Protein AF-A0A4Q2YVN3-F1 (afdb_monomer_lite)

Sequence (136 aa):
MMAMGLLISGLLVTTLVQEPRGLAQAMGFSMILGTGFVGLLFTYSMLADLIPQDAARCGRGRSAFLFALLNLMQKFGVAAAIAVSYLALDLVGFDPKNGTAAAREVHLIFALQPTVSWIVMVGLLLWMHRELARAS

Secondary structure (DSSP, 8-state):
-HHHHHHHHHHHHHHHHS---SHHHHHHHHHHHHHHGGGHHHHHHHHHHHHHHHHHHHTS--HHHHHHHHHHHHHHHHHHHHHHHHHHHHHTT--TTSTTTTHHHHHHHHHHHHHHHHHHHHHHHHHHHHHHHHH-

Radius of gyration: 19.08 Å; chains: 1; bounding box: 52×28×48 Å

pLDDT: mean 80.98, std 9.18, range [55.78, 94.75]

Foldseek 3Di:
DLVLLVVLLVLLVVCLVPPPPDDVSVVVSVVSNVVSCVCVVVVVVVLVVVQVVVCVVVVDRDSVVSVVVSVVVVVVVVVVLVVVLVVQCVVQVDDPVCCVPCVSVNSVCSNVSSSVVSVVVVVVVVVVVVVVVVVD

Structure (mmCIF, N/CA/C/O backbone):
data_AF-A0A4Q2YVN3-F1
#
_entry.id   AF-A0A4Q2YVN3-F1
#
loop_
_atom_site.group_PDB
_atom_site.id
_atom_site.type_symbol
_atom_site.label_atom_id
_atom_site.label_alt_id
_atom_site.label_comp_id
_atom_site.label_asym_id
_atom_site.label_entity_id
_atom_site.label_seq_id
_atom_site.pdbx_PDB_ins_code
_atom_site.Cartn_x
_atom_site.Cartn_y
_atom_site.Cartn_z
_atom_site.occupancy
_atom_site.B_iso_or_equiv
_atom_site.auth_seq_id
_atom_site.auth_comp_id
_atom_site.auth_asym_id
_atom_site.auth_atom_id
_atom_site.pdbx_PDB_model_num
ATOM 1 N N . MET A 1 1 ? -6.406 9.468 1.318 1.00 67.06 1 MET A N 1
ATOM 2 C CA . MET A 1 1 ? -5.998 8.178 0.707 1.00 67.06 1 MET A CA 1
ATOM 3 C C . MET A 1 1 ? -5.997 8.211 -0.822 1.00 67.06 1 MET A C 1
ATOM 5 O O . MET A 1 1 ? -4.967 7.892 -1.395 1.00 67.06 1 MET A O 1
ATOM 9 N N . MET A 1 2 ? -7.071 8.648 -1.496 1.00 68.81 2 MET A N 1
ATOM 10 C CA . MET A 1 2 ? -7.131 8.661 -2.975 1.00 68.81 2 MET A CA 1
ATOM 11 C C . MET A 1 2 ? -6.045 9.531 -3.643 1.00 68.81 2 MET A C 1
ATOM 13 O O . MET A 1 2 ? -5.352 9.057 -4.536 1.00 68.81 2 MET A O 1
ATOM 17 N N . ALA A 1 3 ? -5.819 10.759 -3.155 1.00 71.12 3 ALA A N 1
ATOM 18 C CA . ALA A 1 3 ? -4.775 11.654 -3.680 1.00 71.12 3 ALA A CA 1
ATOM 19 C C . ALA A 1 3 ? -3.354 11.064 -3.582 1.00 71.12 3 ALA A C 1
ATOM 21 O O . ALA A 1 3 ? -2.515 11.287 -4.447 1.00 71.12 3 ALA A O 1
ATOM 22 N N . MET A 1 4 ? -3.097 10.262 -2.550 1.00 73.38 4 MET A N 1
ATOM 23 C CA . MET A 1 4 ? -1.811 9.599 -2.352 1.00 73.38 4 MET A CA 1
ATOM 24 C C . MET A 1 4 ? -1.622 8.419 -3.307 1.00 73.38 4 MET A C 1
ATOM 26 O O . MET A 1 4 ? -0.552 8.280 -3.885 1.00 73.38 4 MET A O 1
ATOM 30 N N . GLY A 1 5 ? -2.658 7.598 -3.514 1.00 70.75 5 GLY A N 1
ATOM 31 C CA . GLY A 1 5 ? -2.611 6.521 -4.506 1.00 70.75 5 GLY A CA 1
ATOM 32 C C . GLY A 1 5 ? -2.350 7.047 -5.919 1.00 70.75 5 GLY A C 1
ATOM 33 O O . GLY A 1 5 ? -1.573 6.454 -6.666 1.00 70.75 5 GLY A O 1
ATOM 34 N N . LEU A 1 6 ? -2.922 8.210 -6.251 1.00 74.31 6 LEU A N 1
ATOM 35 C CA . LEU A 1 6 ? -2.642 8.926 -7.497 1.00 74.31 6 LEU A CA 1
ATOM 36 C C . LEU A 1 6 ? -1.204 9.454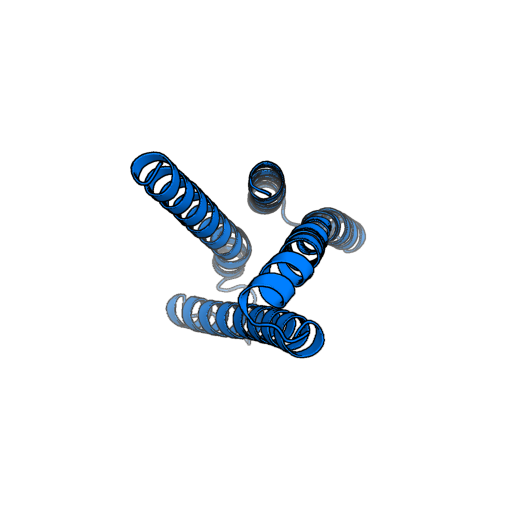 -7.557 1.00 74.31 6 LEU A C 1
ATOM 38 O O . LEU A 1 6 ? -0.566 9.324 -8.595 1.00 74.31 6 LEU A O 1
ATOM 42 N N . LEU A 1 7 ? -0.673 9.993 -6.455 1.00 75.88 7 LEU A N 1
ATOM 43 C CA . LEU A 1 7 ? 0.714 10.458 -6.377 1.00 75.88 7 LEU A CA 1
ATOM 44 C C . LEU A 1 7 ? 1.713 9.305 -6.568 1.00 75.88 7 LEU A C 1
ATOM 46 O O . LEU A 1 7 ? 2.619 9.420 -7.386 1.00 75.88 7 LEU A O 1
ATOM 50 N N . ILE A 1 8 ? 1.518 8.174 -5.881 1.00 75.31 8 ILE A N 1
ATOM 51 C CA . ILE A 1 8 ? 2.365 6.976 -6.028 1.00 75.31 8 ILE A CA 1
ATOM 52 C C . ILE A 1 8 ? 2.279 6.430 -7.452 1.00 75.31 8 ILE A C 1
ATOM 54 O O . ILE A 1 8 ? 3.304 6.134 -8.060 1.00 75.31 8 ILE A O 1
ATOM 58 N N . SER A 1 9 ? 1.066 6.327 -7.999 1.00 72.69 9 SER A N 1
ATOM 59 C CA . SER A 1 9 ? 0.859 5.852 -9.369 1.00 72.69 9 SER A CA 1
ATOM 60 C C . SER A 1 9 ? 1.503 6.789 -10.390 1.00 72.69 9 SER A C 1
ATOM 62 O O . SER A 1 9 ? 2.150 6.321 -11.316 1.00 72.69 9 SER A O 1
ATOM 64 N N . GLY A 1 10 ? 1.391 8.106 -10.197 1.00 75.75 10 GLY A N 1
ATOM 65 C CA . GLY A 1 10 ? 2.053 9.099 -11.039 1.00 75.75 10 GLY A CA 1
ATOM 66 C C . GLY A 1 10 ? 3.572 8.952 -11.007 1.00 75.75 10 GLY A C 1
ATOM 67 O O . GLY A 1 10 ? 4.198 8.890 -12.059 1.00 75.75 10 GLY A O 1
ATOM 68 N N . LEU A 1 11 ? 4.161 8.806 -9.817 1.00 74.06 11 LEU A N 1
ATOM 69 C CA . LEU A 1 11 ? 5.601 8.583 -9.662 1.00 74.06 11 LEU A CA 1
ATOM 70 C C . LEU A 1 11 ? 6.065 7.284 -10.339 1.00 74.06 11 LEU A C 1
ATOM 72 O O . LEU A 1 11 ? 7.059 7.301 -11.059 1.00 74.06 11 LEU A O 1
ATOM 76 N N . LEU A 1 12 ? 5.330 6.181 -10.185 1.00 73.56 12 LEU A N 1
ATOM 77 C CA . LEU A 1 12 ? 5.639 4.914 -10.864 1.00 73.56 12 LEU A CA 1
ATOM 78 C C . LEU A 1 12 ? 5.514 5.016 -12.388 1.00 73.56 12 LEU A C 1
ATOM 80 O O . LEU A 1 12 ? 6.311 4.442 -13.121 1.00 73.56 12 LEU A O 1
ATOM 84 N N . VAL A 1 13 ? 4.550 5.783 -12.895 1.00 73.94 13 VAL A N 1
ATOM 85 C CA . VAL A 1 13 ? 4.444 6.026 -14.339 1.00 73.94 13 VAL A CA 1
ATOM 86 C C . VAL A 1 13 ? 5.612 6.884 -14.834 1.00 73.94 13 VAL A C 1
ATOM 88 O O . VAL A 1 13 ? 6.108 6.654 -15.933 1.00 73.94 13 VAL A O 1
ATOM 91 N N . THR A 1 14 ? 6.126 7.825 -14.033 1.00 70.50 14 THR A N 1
ATOM 92 C CA . THR A 1 14 ? 7.318 8.595 -14.430 1.00 70.50 14 THR A CA 1
ATOM 93 C C . THR A 1 14 ? 8.584 7.742 -14.525 1.00 70.50 14 THR A C 1
ATOM 95 O O . THR A 1 14 ? 9.419 8.019 -15.387 1.00 70.50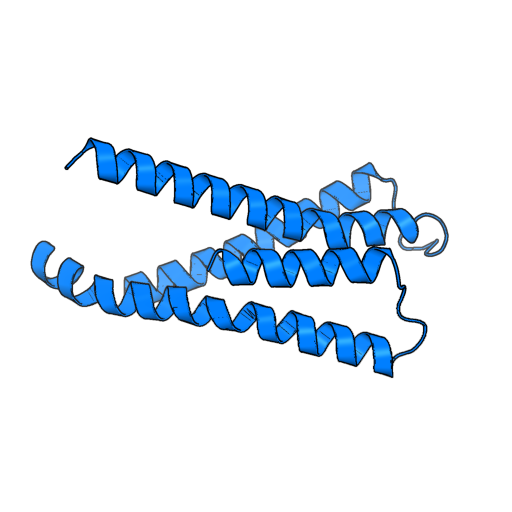 14 THR A O 1
ATOM 98 N N . THR A 1 15 ? 8.721 6.667 -13.734 1.00 69.19 15 THR A N 1
ATOM 99 C CA . THR A 1 15 ? 9.879 5.761 -13.861 1.00 69.19 15 THR A CA 1
ATOM 100 C C . THR A 1 15 ? 9.856 4.963 -15.167 1.00 69.19 15 THR A C 1
ATOM 102 O O . THR A 1 15 ? 10.923 4.631 -15.675 1.00 69.19 15 THR A O 1
ATOM 105 N N . LEU A 1 16 ? 8.680 4.750 -15.779 1.00 67.88 1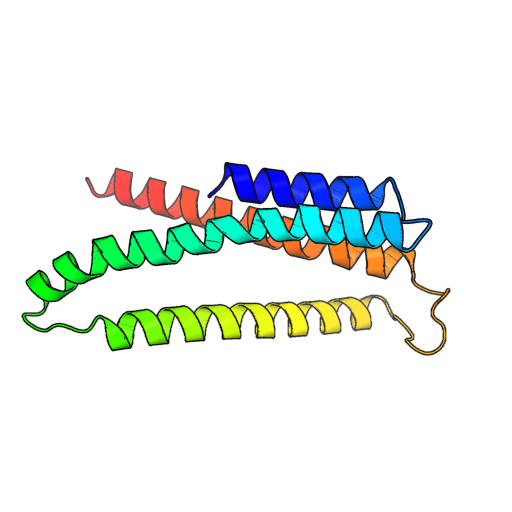6 LEU A N 1
ATOM 106 C CA . LEU A 1 16 ? 8.570 4.134 -17.113 1.00 67.88 16 LEU A CA 1
ATOM 107 C C . LEU A 1 16 ? 9.179 4.996 -18.229 1.00 67.88 16 LEU A C 1
ATOM 109 O O . LEU A 1 16 ? 9.584 4.466 -19.259 1.00 67.88 16 LEU A O 1
ATOM 113 N N . VAL A 1 17 ? 9.220 6.320 -18.048 1.00 68.81 17 VAL A N 1
ATOM 114 C CA . VAL A 1 17 ? 9.789 7.260 -19.029 1.00 68.81 17 VAL A CA 1
ATOM 115 C C . VAL A 1 17 ? 11.285 7.477 -18.784 1.00 68.81 17 VAL A C 1
ATOM 117 O O . VAL A 1 17 ? 12.028 7.792 -19.713 1.00 68.81 17 VAL A O 1
ATOM 120 N N . GLN A 1 18 ? 11.745 7.298 -17.542 1.00 68.31 18 GLN A N 1
ATOM 121 C CA . GLN A 1 18 ? 13.115 7.587 -17.137 1.00 68.31 18 GLN A CA 1
ATOM 122 C C . GLN A 1 18 ? 13.700 6.442 -16.305 1.00 68.31 18 GLN A C 1
ATOM 124 O O . GLN A 1 18 ? 13.581 6.413 -15.080 1.00 68.31 18 GLN A O 1
ATOM 129 N N . GLU A 1 19 ? 14.399 5.525 -16.977 1.00 65.75 19 GLU A N 1
ATOM 130 C CA . GLU A 1 19 ? 15.155 4.474 -16.297 1.00 65.75 19 GLU A CA 1
ATOM 131 C C . GLU A 1 19 ? 16.277 5.087 -15.439 1.00 65.75 19 GLU A C 1
ATOM 133 O O . GLU A 1 19 ? 16.986 5.995 -15.899 1.00 65.75 19 GLU A O 1
ATOM 138 N N . PRO A 1 20 ? 16.466 4.624 -14.190 1.00 65.12 20 PRO A N 1
ATOM 139 C CA . PRO A 1 20 ? 17.533 5.123 -13.340 1.00 65.12 20 PRO A CA 1
ATOM 140 C C . PRO A 1 20 ? 18.891 4.731 -13.930 1.00 65.12 20 PRO A C 1
ATOM 142 O O . PRO A 1 20 ? 19.268 3.563 -13.950 1.00 65.12 20 PRO A O 1
ATOM 145 N N . ARG A 1 21 ? 19.655 5.727 -14.390 1.00 70.19 21 ARG A N 1
ATOM 146 C CA . ARG A 1 21 ? 20.981 5.521 -15.003 1.00 70.19 21 ARG A CA 1
ATOM 147 C C . ARG A 1 21 ? 22.102 5.348 -13.974 1.00 70.19 21 ARG A C 1
ATOM 149 O O . ARG A 1 21 ? 23.223 5.015 -14.345 1.00 70.19 21 ARG A O 1
ATOM 156 N N . GLY A 1 22 ? 21.820 5.575 -12.689 1.00 78.75 22 GLY A N 1
ATOM 157 C CA . GLY A 1 22 ? 22.800 5.464 -11.611 1.00 78.75 22 GLY A CA 1
ATOM 158 C C . GLY A 1 22 ? 22.180 5.239 -10.232 1.00 78.75 22 GLY A C 1
ATOM 159 O O . GLY A 1 22 ? 21.004 5.525 -9.998 1.00 78.75 22 GLY A O 1
ATOM 160 N N . LEU A 1 23 ? 23.007 4.755 -9.300 1.00 77.44 23 LEU A N 1
ATOM 161 C CA . LEU A 1 23 ? 22.602 4.380 -7.938 1.00 77.44 23 LEU A CA 1
ATOM 162 C C . LEU A 1 23 ? 21.950 5.536 -7.168 1.00 77.44 23 LEU A C 1
ATOM 164 O O . LEU A 1 23 ? 20.914 5.346 -6.540 1.00 77.44 23 LEU A O 1
ATOM 168 N N . ALA A 1 24 ? 22.505 6.748 -7.267 1.00 78.50 24 ALA A N 1
ATOM 169 C CA . ALA A 1 24 ? 21.960 7.925 -6.589 1.00 78.50 24 ALA A CA 1
ATOM 170 C C . ALA A 1 24 ? 20.529 8.258 -7.050 1.00 78.50 24 ALA A C 1
ATOM 172 O O . ALA A 1 24 ? 19.675 8.617 -6.241 1.00 78.50 24 ALA A O 1
ATOM 173 N N . GLN A 1 25 ? 20.242 8.078 -8.342 1.00 75.00 25 GLN A N 1
ATOM 174 C CA . GLN A 1 25 ? 18.911 8.302 -8.901 1.00 75.00 25 GLN A CA 1
ATOM 175 C C . GLN A 1 25 ? 17.921 7.223 -8.436 1.00 75.00 25 GLN A C 1
ATOM 177 O O . GLN A 1 25 ? 16.798 7.546 -8.056 1.00 75.00 25 GLN A O 1
ATOM 182 N N . ALA A 1 26 ? 18.351 5.957 -8.394 1.00 76.50 26 ALA A N 1
ATOM 183 C CA . ALA A 1 26 ? 17.541 4.857 -7.868 1.00 76.50 26 ALA A CA 1
ATOM 184 C C . ALA A 1 26 ? 17.206 5.042 -6.375 1.00 76.50 26 ALA A C 1
ATOM 186 O O . ALA A 1 26 ? 16.070 4.801 -5.959 1.00 76.50 26 ALA A O 1
ATOM 187 N N . MET A 1 27 ? 18.164 5.525 -5.577 1.00 79.50 27 MET A N 1
ATOM 188 C CA . MET A 1 27 ? 17.940 5.874 -4.170 1.00 79.50 27 MET A CA 1
ATOM 189 C C . MET A 1 27 ? 16.933 7.018 -4.030 1.00 79.50 27 MET A C 1
ATOM 191 O O . MET A 1 27 ? 16.005 6.911 -3.232 1.00 79.50 27 MET A O 1
ATOM 195 N N . GLY A 1 28 ? 17.068 8.073 -4.840 1.00 79.00 28 GLY A N 1
ATOM 196 C CA . GLY A 1 28 ? 16.125 9.192 -4.862 1.00 79.00 28 GLY A CA 1
ATOM 197 C C . GLY A 1 28 ? 14.696 8.748 -5.179 1.00 79.00 28 GLY A C 1
ATOM 198 O O . GLY A 1 28 ? 13.776 9.054 -4.422 1.00 79.00 28 GLY A O 1
ATOM 199 N N . PHE A 1 29 ? 14.507 7.952 -6.237 1.00 76.75 29 PHE A N 1
ATOM 200 C CA . PHE A 1 29 ? 13.191 7.399 -6.571 1.00 76.75 29 PHE A CA 1
ATOM 201 C C . PHE A 1 29 ? 12.629 6.514 -5.458 1.00 76.75 29 PHE A C 1
ATOM 203 O O . PHE A 1 29 ? 11.465 6.666 -5.094 1.00 76.75 29 PHE A O 1
ATOM 210 N N . SER A 1 30 ? 13.452 5.640 -4.872 1.00 77.75 30 SER A N 1
ATOM 211 C CA . SER A 1 30 ? 13.036 4.762 -3.769 1.00 77.75 30 SER A CA 1
ATOM 212 C C . SER A 1 30 ? 12.606 5.556 -2.534 1.00 77.75 30 SER A C 1
ATOM 214 O O . SER A 1 30 ? 11.623 5.212 -1.881 1.00 77.75 30 SER A O 1
ATOM 216 N N . MET A 1 31 ? 13.306 6.650 -2.231 1.00 80.25 31 MET A N 1
ATOM 217 C CA . MET A 1 31 ? 12.997 7.509 -1.092 1.00 80.25 31 MET A CA 1
ATOM 218 C C . MET A 1 31 ? 11.684 8.269 -1.305 1.00 80.25 31 MET A C 1
ATOM 220 O O . MET A 1 31 ? 10.844 8.302 -0.408 1.00 80.25 31 MET A O 1
ATOM 224 N N . ILE A 1 32 ? 11.459 8.801 -2.511 1.00 77.25 32 ILE A N 1
ATOM 225 C CA . ILE A 1 32 ? 10.208 9.484 -2.869 1.00 77.25 32 ILE A CA 1
ATOM 226 C C . ILE A 1 32 ? 9.036 8.489 -2.875 1.00 77.25 32 ILE A C 1
ATOM 228 O O . ILE A 1 32 ? 8.003 8.769 -2.268 1.00 77.25 32 ILE A O 1
ATOM 232 N N . LEU A 1 33 ? 9.197 7.300 -3.465 1.00 75.19 33 LEU A N 1
ATOM 233 C CA . LEU A 1 33 ? 8.198 6.222 -3.401 1.00 75.19 33 LEU A CA 1
ATOM 234 C 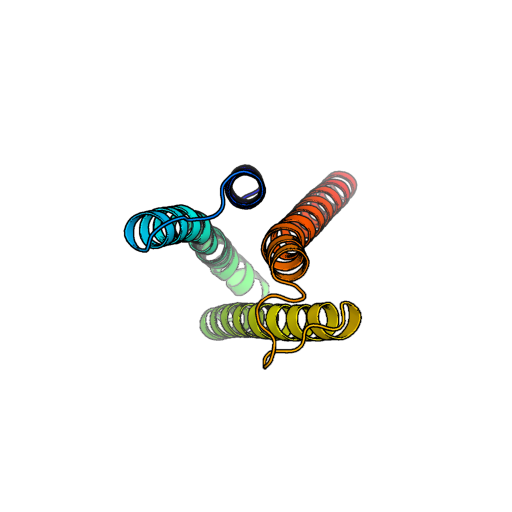C . LEU A 1 33 ? 7.873 5.830 -1.953 1.00 75.19 33 LEU A C 1
ATOM 236 O O . LEU A 1 33 ? 6.703 5.658 -1.609 1.00 75.19 33 LEU A O 1
ATOM 240 N N . GLY A 1 34 ? 8.890 5.765 -1.089 1.00 73.44 34 GLY A N 1
ATOM 241 C CA . GLY A 1 34 ? 8.745 5.496 0.340 1.00 73.44 34 GLY A CA 1
ATOM 242 C C . GLY A 1 34 ? 7.856 6.510 1.065 1.00 73.44 34 GLY A C 1
ATOM 243 O O . GLY A 1 34 ? 7.056 6.120 1.913 1.00 73.44 34 GLY A O 1
ATOM 244 N N . THR A 1 35 ? 7.901 7.795 0.692 1.00 70.56 35 THR A N 1
ATOM 245 C CA . THR A 1 35 ? 6.999 8.808 1.282 1.00 70.56 35 THR A CA 1
ATOM 246 C C . THR A 1 35 ? 5.524 8.539 0.978 1.00 70.56 35 THR A C 1
ATOM 248 O O . THR A 1 35 ? 4.657 8.838 1.798 1.00 70.56 35 THR A O 1
ATOM 251 N N . GLY A 1 36 ? 5.224 7.881 -0.145 1.00 67.00 36 GLY A N 1
ATOM 252 C CA . GLY A 1 36 ? 3.876 7.424 -0.472 1.00 67.00 36 GLY A CA 1
ATOM 253 C C . GLY A 1 36 ? 3.318 6.397 0.518 1.00 67.00 36 GLY A C 1
ATOM 254 O O . GLY A 1 36 ? 2.109 6.317 0.710 1.00 67.00 36 GLY A O 1
ATOM 255 N N . PHE A 1 37 ? 4.168 5.647 1.220 1.00 71.31 37 PHE A N 1
ATOM 256 C CA . PHE A 1 37 ? 3.712 4.680 2.222 1.00 71.31 37 PHE A CA 1
ATOM 257 C C . PHE A 1 37 ? 3.235 5.329 3.529 1.00 71.31 37 PHE A C 1
ATOM 259 O O . PHE A 1 37 ? 2.579 4.660 4.329 1.00 71.31 37 PHE A O 1
ATOM 266 N N . VAL A 1 38 ? 3.479 6.629 3.740 1.00 71.06 38 VAL A N 1
ATOM 267 C CA . VAL A 1 38 ? 3.065 7.354 4.957 1.00 71.06 38 VAL A CA 1
ATOM 268 C C . VAL A 1 38 ? 1.557 7.263 5.195 1.00 71.06 38 VAL A C 1
ATOM 270 O O . VAL A 1 38 ? 1.127 7.152 6.340 1.00 71.06 38 VAL A O 1
ATOM 273 N N . GLY A 1 39 ? 0.723 7.225 4.151 1.00 68.75 39 GLY A N 1
ATOM 274 C CA . GLY A 1 39 ? -0.727 7.128 4.349 1.00 68.75 39 GLY A CA 1
ATOM 275 C C . GLY A 1 39 ? -1.229 5.775 4.841 1.00 68.75 39 GLY A C 1
ATOM 276 O O . GLY A 1 39 ? -2.412 5.683 5.158 1.00 68.75 39 GLY A O 1
ATOM 277 N N . LEU A 1 40 ? -0.374 4.755 4.983 1.00 71.62 40 LEU A N 1
ATOM 278 C CA . LEU A 1 40 ? -0.722 3.574 5.779 1.00 71.62 40 LEU A CA 1
ATOM 279 C C . LEU A 1 40 ? -1.043 3.955 7.232 1.00 71.62 40 LEU A C 1
ATOM 281 O O . LEU A 1 40 ? -1.898 3.320 7.844 1.00 71.62 40 LEU A O 1
ATOM 285 N N . LEU A 1 41 ? -0.437 5.028 7.762 1.00 80.19 41 LEU A N 1
ATOM 286 C CA . LEU A 1 41 ? -0.755 5.560 9.092 1.00 80.19 41 LEU A CA 1
ATOM 287 C C . LEU A 1 41 ? -2.226 5.976 9.216 1.00 80.19 41 LEU A C 1
ATOM 289 O O . LEU A 1 41 ? -2.792 5.860 10.300 1.00 80.19 41 LEU A O 1
ATOM 293 N N . PHE A 1 42 ? -2.877 6.385 8.120 1.00 82.50 42 PHE A N 1
ATOM 294 C CA . PHE A 1 42 ? -4.300 6.728 8.152 1.00 82.50 42 PHE A CA 1
ATOM 295 C C . PHE A 1 42 ? -5.185 5.518 8.445 1.00 82.50 42 PHE A C 1
ATOM 297 O O . PHE A 1 42 ? -6.213 5.654 9.095 1.00 82.50 42 PHE A O 1
ATOM 304 N N . THR A 1 43 ? -4.792 4.316 8.022 1.00 84.88 43 THR A N 1
ATOM 305 C CA . THR A 1 43 ? -5.551 3.104 8.355 1.00 84.88 43 THR A CA 1
ATOM 306 C C . THR A 1 43 ? -5.463 2.797 9.850 1.00 84.88 43 THR A C 1
ATOM 308 O O . THR A 1 43 ? -6.454 2.395 10.455 1.00 84.88 43 THR A O 1
ATOM 311 N N . TYR A 1 44 ? -4.305 3.053 10.465 1.00 88.44 44 TYR A N 1
ATOM 312 C CA . TYR A 1 44 ? -4.128 2.933 11.912 1.00 88.44 44 TYR A CA 1
ATOM 313 C C . TYR A 1 44 ? -4.927 3.992 12.683 1.00 88.44 44 TYR A C 1
ATOM 315 O O . TYR A 1 44 ? -5.539 3.652 13.694 1.00 88.44 44 TYR A O 1
ATOM 323 N N . SER A 1 45 ? -4.979 5.241 12.204 1.00 88.50 45 SER A N 1
ATOM 324 C CA . SER A 1 45 ? -5.791 6.287 12.842 1.00 88.50 45 SER A CA 1
ATOM 325 C C . SER A 1 45 ? -7.290 6.005 12.714 1.00 88.50 45 SER A C 1
ATOM 327 O O . SER A 1 45 ? -8.003 6.061 13.707 1.00 88.50 45 SER A O 1
ATOM 329 N N . MET A 1 46 ? -7.759 5.591 11.532 1.00 89.94 46 MET A N 1
ATOM 330 C CA . MET A 1 46 ? -9.156 5.186 11.330 1.00 89.94 46 MET A CA 1
ATOM 331 C C . MET A 1 46 ? -9.545 4.010 12.234 1.00 89.94 46 MET A C 1
ATOM 333 O O . MET A 1 46 ? -10.651 3.976 12.770 1.00 89.94 46 MET A O 1
ATOM 337 N N . LEU A 1 47 ? -8.640 3.043 12.425 1.00 92.75 47 LEU A N 1
ATOM 338 C CA . LEU A 1 47 ? -8.880 1.939 13.347 1.00 92.75 47 LEU A CA 1
ATOM 339 C C . LEU A 1 47 ? -8.965 2.425 14.800 1.00 92.75 47 LEU A C 1
ATOM 341 O O . LEU A 1 47 ? -9.830 1.964 15.544 1.00 92.75 47 LEU A O 1
ATOM 345 N N . ALA A 1 48 ? -8.097 3.359 15.193 1.00 90.31 48 ALA A N 1
ATOM 346 C CA . ALA A 1 48 ? -8.126 3.963 16.521 1.00 90.31 48 ALA A CA 1
ATOM 347 C C . ALA A 1 48 ? -9.462 4.667 16.810 1.00 90.31 48 ALA A C 1
ATOM 349 O O . ALA A 1 48 ? -9.982 4.517 17.912 1.00 90.31 48 ALA A O 1
ATOM 350 N N . ASP A 1 49 ? -10.062 5.329 15.817 1.00 91.81 49 ASP A N 1
ATOM 351 C CA . ASP A 1 49 ? -11.381 5.967 15.945 1.00 91.81 49 ASP A CA 1
ATOM 352 C C . ASP A 1 49 ? -12.538 4.952 16.039 1.00 91.81 49 ASP A C 1
ATOM 354 O O . ASP A 1 49 ? -13.585 5.226 16.637 1.00 91.81 49 ASP A O 1
ATOM 358 N N . LEU A 1 50 ? -12.365 3.761 15.456 1.00 90.62 50 LEU A N 1
ATOM 359 C CA . LEU A 1 50 ? -13.380 2.704 15.439 1.00 90.62 50 LEU A CA 1
ATOM 360 C C . LEU A 1 50 ? -13.386 1.861 16.722 1.00 90.62 50 LEU A C 1
ATOM 362 O O . LEU A 1 50 ? -14.445 1.413 17.161 1.00 90.62 50 LEU A O 1
ATOM 366 N N . ILE A 1 51 ? -12.221 1.657 17.344 1.00 93.38 51 ILE A N 1
ATOM 367 C CA . ILE A 1 51 ? -12.057 0.827 18.549 1.00 93.38 51 ILE A CA 1
ATOM 368 C C . ILE A 1 51 ? -13.023 1.221 19.690 1.00 93.38 51 ILE A C 1
ATOM 370 O O . ILE A 1 51 ? -13.651 0.319 20.250 1.00 93.38 51 ILE A O 1
ATOM 374 N N . PRO A 1 52 ? -13.197 2.510 20.053 1.00 92.62 52 PRO A N 1
ATOM 375 C CA . PRO A 1 52 ? -14.144 2.906 21.095 1.00 92.62 52 PRO A CA 1
ATOM 376 C C . PRO A 1 52 ? -15.603 2.600 20.736 1.00 92.62 52 PRO A C 1
ATOM 378 O O . PRO A 1 52 ? -16.360 2.129 21.582 1.00 92.62 52 PRO A O 1
ATOM 381 N N . GLN A 1 53 ? -15.999 2.830 19.479 1.00 91.75 53 GLN A N 1
ATOM 382 C CA . GLN A 1 53 ? -17.365 2.570 19.004 1.00 91.75 53 GLN A CA 1
ATOM 383 C C . GLN A 1 53 ? -17.690 1.076 19.044 1.00 91.75 53 GLN A C 1
ATOM 385 O O . GLN A 1 53 ? -18.776 0.658 19.445 1.00 91.75 53 GLN A O 1
ATOM 390 N N . ASP A 1 54 ? -16.718 0.268 18.643 1.00 91.81 54 ASP A N 1
ATOM 391 C CA . ASP A 1 54 ? -16.786 -1.180 18.658 1.00 91.81 54 ASP A CA 1
ATOM 392 C C . ASP A 1 54 ? -16.875 -1.738 20.090 1.00 91.81 54 ASP A C 1
ATOM 394 O O . ASP A 1 54 ? -17.731 -2.577 20.388 1.00 91.81 54 ASP A O 1
ATOM 398 N N . ALA A 1 55 ? -16.070 -1.194 21.007 1.00 93.12 55 ALA A N 1
ATOM 399 C CA . ALA A 1 55 ? -16.127 -1.540 22.423 1.00 93.12 55 ALA A CA 1
ATOM 400 C C . ALA A 1 55 ? -17.485 -1.192 23.053 1.00 93.12 55 ALA A C 1
ATOM 402 O O . ALA A 1 55 ? -18.009 -1.988 23.833 1.00 93.12 55 ALA A O 1
ATOM 403 N N . ALA A 1 56 ? -18.083 -0.054 22.679 1.00 92.94 56 ALA A N 1
ATOM 404 C CA . ALA A 1 56 ? -19.411 0.350 23.142 1.00 92.94 56 ALA A CA 1
ATOM 405 C C . ALA A 1 56 ? -20.521 -0.592 22.644 1.00 92.94 56 ALA A C 1
ATOM 407 O O . ALA A 1 56 ? -21.433 -0.921 23.399 1.00 92.94 56 ALA A O 1
ATOM 408 N N . ARG A 1 57 ? -20.434 -1.072 21.396 1.00 91.19 57 ARG A N 1
ATOM 409 C CA . ARG A 1 57 ? -21.416 -2.007 20.815 1.00 91.19 57 ARG A CA 1
ATOM 410 C C . ARG A 1 57 ? -21.316 -3.417 21.387 1.00 91.19 57 ARG A C 1
ATOM 412 O O . ARG A 1 57 ? -22.330 -4.088 21.537 1.00 91.19 57 ARG A O 1
ATOM 419 N N . CYS A 1 58 ? -20.104 -3.885 21.674 1.00 89.38 58 CYS A N 1
ATOM 420 C CA . CYS A 1 58 ? -19.871 -5.262 22.111 1.00 89.38 58 CYS A CA 1
ATOM 421 C C . CYS A 1 58 ? -19.663 -5.422 23.622 1.00 89.38 58 CYS A C 1
ATOM 423 O O . CYS A 1 58 ? -19.501 -6.550 24.082 1.00 89.38 58 CYS A O 1
ATOM 425 N N . GLY A 1 59 ? -19.631 -4.327 24.389 1.00 90.12 59 GLY A N 1
ATOM 426 C CA . GLY A 1 59 ? -19.423 -4.348 25.843 1.00 90.12 59 GLY A CA 1
ATOM 427 C C . GLY A 1 59 ? -18.044 -4.869 26.278 1.00 90.12 59 GLY A C 1
ATOM 428 O O . GLY A 1 59 ? -17.858 -5.247 27.431 1.00 90.12 59 GLY A O 1
ATOM 429 N N . ARG A 1 60 ? -17.076 -4.939 25.355 1.00 89.88 60 ARG A N 1
ATOM 430 C CA . ARG A 1 60 ? -15.755 -5.572 25.520 1.00 89.88 60 ARG A CA 1
ATOM 431 C C . ARG A 1 60 ? -14.715 -4.792 24.723 1.00 89.88 60 ARG A C 1
ATOM 433 O O . ARG A 1 60 ? -14.885 -4.588 23.526 1.00 89.88 60 ARG A O 1
ATOM 440 N N . GLY A 1 61 ? -13.573 -4.488 25.340 1.00 89.31 61 GLY A N 1
ATOM 441 C CA . GLY A 1 61 ? -12.398 -3.994 24.619 1.00 89.31 61 GLY A CA 1
ATOM 442 C C . GLY A 1 61 ? -11.715 -5.106 23.813 1.00 89.31 61 GLY A C 1
ATOM 443 O O . GLY A 1 61 ? -11.274 -6.104 24.383 1.00 89.31 61 GLY A O 1
ATOM 444 N N . ARG A 1 62 ? -11.614 -4.939 22.488 1.00 91.88 62 ARG A N 1
ATOM 445 C CA . ARG A 1 62 ? -10.914 -5.870 21.574 1.00 91.88 62 ARG A CA 1
ATOM 446 C C . ARG A 1 62 ? -9.881 -5.194 20.668 1.00 91.88 62 ARG A C 1
ATOM 448 O O . ARG A 1 62 ? -9.562 -5.693 19.593 1.00 91.88 62 ARG A O 1
AT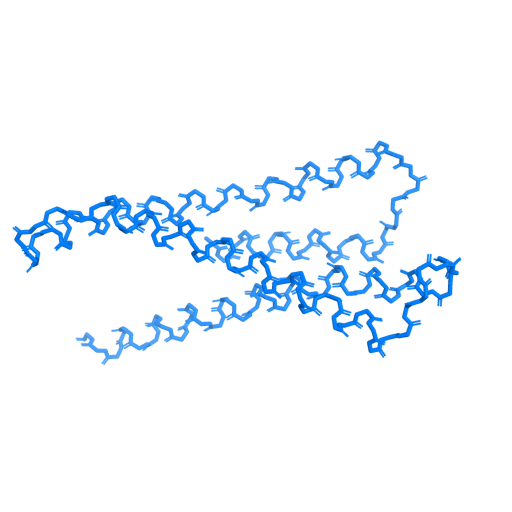OM 455 N N . SER A 1 63 ? -9.315 -4.083 21.131 1.00 92.12 63 SER A N 1
ATOM 456 C CA . SER A 1 63 ? -8.309 -3.291 20.409 1.00 92.12 63 SER A CA 1
ATOM 457 C C . SER A 1 63 ? -7.113 -4.122 19.935 1.00 92.12 63 SER A C 1
ATOM 459 O O . SER A 1 63 ? -6.752 -4.054 18.764 1.00 92.12 63 SER A O 1
ATOM 461 N N . ALA A 1 64 ? -6.537 -4.957 20.807 1.00 91.81 64 ALA A N 1
ATOM 462 C CA . ALA A 1 64 ? -5.385 -5.795 20.468 1.00 91.81 64 ALA A CA 1
ATOM 463 C C . ALA A 1 64 ? -5.686 -6.774 19.321 1.00 91.81 64 ALA A C 1
ATOM 465 O O . ALA A 1 64 ? -4.879 -6.926 18.407 1.00 91.81 64 ALA A O 1
ATOM 466 N N . PHE A 1 65 ? -6.870 -7.394 19.334 1.00 93.19 65 PHE A N 1
ATOM 467 C CA . PHE A 1 65 ? -7.311 -8.285 18.261 1.00 93.19 65 PHE A CA 1
ATOM 468 C C . PHE A 1 65 ? -7.477 -7.530 16.938 1.00 93.19 65 PHE A C 1
ATOM 470 O O . PHE A 1 65 ? -7.008 -7.994 15.903 1.00 93.19 65 PHE A O 1
ATOM 477 N N . LEU A 1 66 ? -8.088 -6.345 16.976 1.00 92.81 66 LEU A N 1
ATOM 478 C CA . LEU A 1 66 ? -8.290 -5.519 15.788 1.00 92.81 66 LEU A CA 1
ATOM 479 C C . LEU A 1 66 ? -6.961 -5.038 15.176 1.00 92.81 66 LEU A C 1
ATOM 481 O O . LEU A 1 66 ? -6.788 -5.112 13.960 1.00 92.81 66 LEU A O 1
ATOM 485 N N . PHE A 1 67 ? -5.987 -4.627 15.996 1.00 92.25 67 PHE A N 1
ATOM 486 C CA . PHE A 1 67 ? -4.641 -4.290 15.513 1.00 92.25 67 PHE A CA 1
ATOM 487 C C . PHE A 1 67 ? -3.892 -5.508 14.960 1.00 92.25 67 PHE A C 1
ATOM 489 O O . PHE A 1 67 ? -3.199 -5.391 13.946 1.00 92.25 67 PHE A O 1
ATOM 496 N N . ALA A 1 68 ? -4.024 -6.675 15.598 1.00 94.31 68 ALA A N 1
ATOM 497 C CA . ALA A 1 68 ? -3.429 -7.913 15.104 1.00 94.31 68 ALA A CA 1
ATOM 498 C C . ALA A 1 68 ? -4.016 -8.308 13.741 1.00 94.31 68 ALA A C 1
ATOM 500 O O . ALA A 1 68 ? -3.269 -8.663 12.830 1.00 94.31 68 ALA A O 1
ATOM 501 N N . LEU A 1 69 ? -5.335 -8.179 13.577 1.00 94.12 69 LEU A N 1
ATOM 502 C CA . LEU A 1 69 ? -6.018 -8.446 12.317 1.00 94.12 69 LEU A CA 1
ATOM 503 C C . LEU A 1 69 ? -5.572 -7.475 11.218 1.00 94.12 69 LEU A C 1
ATOM 505 O O . LEU A 1 69 ? -5.259 -7.919 10.116 1.00 94.12 69 LEU A O 1
ATOM 509 N N . LEU A 1 70 ? -5.464 -6.176 11.519 1.00 91.75 70 LEU A N 1
ATOM 510 C CA . LEU A 1 70 ? -4.939 -5.187 10.572 1.00 91.75 70 LEU A CA 1
ATOM 511 C C . LEU A 1 70 ? -3.528 -5.565 10.092 1.00 91.75 70 LEU A C 1
ATOM 513 O O . LEU A 1 70 ? -3.271 -5.601 8.890 1.00 91.75 70 LEU A O 1
ATOM 517 N N . ASN A 1 71 ? -2.631 -5.913 11.018 1.00 91.88 71 ASN A N 1
ATOM 518 C CA . ASN A 1 71 ? -1.269 -6.340 10.688 1.00 91.88 71 ASN A CA 1
ATOM 519 C C . ASN A 1 71 ? -1.241 -7.627 9.852 1.00 91.88 71 ASN A C 1
ATOM 521 O O . ASN A 1 71 ? -0.447 -7.745 8.916 1.00 91.88 71 ASN A O 1
ATOM 525 N N . LEU A 1 72 ? -2.105 -8.592 10.174 1.00 94.75 72 LEU A N 1
ATOM 526 C CA . LEU A 1 72 ? -2.236 -9.826 9.406 1.00 94.75 72 LEU A CA 1
ATOM 527 C C . LEU A 1 72 ? -2.669 -9.530 7.967 1.00 94.75 72 LEU A C 1
ATOM 529 O O . LEU A 1 72 ? -2.050 -10.036 7.034 1.00 94.75 72 LEU A O 1
ATOM 533 N N . MET A 1 73 ? -3.675 -8.672 7.782 1.00 92.06 73 MET A N 1
ATOM 534 C CA . MET A 1 73 ? -4.151 -8.274 6.454 1.00 92.06 73 MET A CA 1
ATOM 535 C C . MET A 1 73 ? -3.078 -7.527 5.658 1.00 92.06 73 MET A C 1
ATOM 537 O O . MET A 1 73 ? -2.936 -7.772 4.462 1.00 92.06 73 MET A O 1
ATOM 541 N N . GLN A 1 74 ? -2.265 -6.683 6.301 1.00 88.94 74 GLN A N 1
ATOM 542 C CA . GLN A 1 74 ? -1.139 -6.028 5.627 1.00 88.94 74 GLN A CA 1
ATOM 543 C C . GLN A 1 74 ? -0.103 -7.037 5.122 1.00 88.94 74 GLN A C 1
ATOM 545 O O . GLN A 1 74 ? 0.294 -6.983 3.959 1.00 88.94 74 GLN A O 1
ATOM 550 N N . LYS A 1 75 ? 0.312 -7.989 5.966 1.00 91.75 75 LYS A N 1
ATOM 551 C CA . LYS A 1 75 ? 1.264 -9.037 5.566 1.00 91.75 75 LYS A CA 1
ATOM 552 C C . LYS A 1 75 ? 0.700 -9.929 4.466 1.00 91.75 75 LYS A C 1
ATOM 554 O O . LYS A 1 75 ? 1.415 -10.260 3.524 1.00 91.75 75 LYS A O 1
ATOM 559 N N . PHE A 1 76 ? -0.580 -10.278 4.568 1.00 92.56 76 PHE A N 1
ATOM 560 C CA . PHE A 1 76 ? -1.275 -11.038 3.537 1.00 92.56 76 PHE A CA 1
ATOM 561 C C . PHE A 1 76 ? -1.297 -10.284 2.203 1.00 92.56 76 PHE A C 1
ATOM 563 O O . PHE A 1 76 ? -0.971 -10.868 1.176 1.00 92.56 76 PHE A O 1
ATOM 570 N N . GLY A 1 77 ? -1.591 -8.980 2.215 1.00 88.12 77 GLY A N 1
ATOM 571 C CA . GLY A 1 77 ? -1.561 -8.143 1.016 1.00 88.12 77 GLY A CA 1
ATOM 572 C C . GLY A 1 77 ? -0.185 -8.105 0.349 1.00 88.12 77 GLY A C 1
ATOM 573 O O . GLY A 1 77 ? -0.091 -8.254 -0.866 1.00 88.12 77 GLY A O 1
ATOM 574 N N . VAL A 1 78 ? 0.890 -7.985 1.136 1.00 87.56 78 VAL A N 1
ATOM 575 C CA . VAL A 1 78 ? 2.267 -8.047 0.614 1.00 87.56 78 VAL A CA 1
ATOM 576 C C . VAL A 1 78 ? 2.566 -9.420 0.006 1.00 87.56 78 VAL A C 1
ATOM 578 O O . VAL A 1 78 ? 3.078 -9.491 -1.108 1.00 87.56 78 VAL A O 1
ATOM 581 N N . ALA A 1 79 ? 2.213 -10.511 0.689 1.00 91.44 79 ALA A N 1
ATOM 582 C CA . ALA A 1 79 ? 2.424 -11.865 0.178 1.00 91.44 79 ALA A CA 1
ATOM 583 C C . ALA A 1 79 ? 1.640 -12.125 -1.120 1.00 91.44 79 ALA A C 1
ATOM 585 O O . ALA A 1 79 ? 2.190 -12.673 -2.075 1.00 91.44 79 ALA A O 1
ATOM 586 N N . ALA A 1 80 ? 0.382 -11.682 -1.182 1.00 90.00 80 ALA A N 1
ATOM 587 C CA . ALA A 1 80 ? -0.445 -11.774 -2.379 1.00 90.00 80 ALA A CA 1
ATOM 588 C C . ALA A 1 80 ? 0.151 -10.965 -3.541 1.00 90.00 80 ALA A C 1
ATOM 590 O O . ALA A 1 80 ? 0.222 -11.469 -4.658 1.00 90.00 80 ALA A O 1
ATOM 591 N N . ALA A 1 81 ? 0.645 -9.749 -3.283 1.00 86.62 81 ALA A N 1
ATOM 592 C CA . ALA A 1 81 ? 1.303 -8.929 -4.298 1.00 86.62 81 ALA A CA 1
ATOM 593 C C . ALA A 1 81 ? 2.567 -9.602 -4.855 1.00 86.62 81 ALA A C 1
ATOM 595 O O . ALA A 1 81 ? 2.766 -9.605 -6.067 1.00 86.62 81 ALA A O 1
ATOM 596 N N . ILE A 1 82 ? 3.383 -10.217 -3.991 1.00 88.31 82 ILE A N 1
ATOM 597 C CA . ILE A 1 82 ? 4.567 -10.982 -4.405 1.00 88.31 82 ILE A CA 1
ATOM 598 C C . ILE A 1 82 ? 4.159 -12.177 -5.276 1.00 88.31 82 ILE A C 1
ATOM 600 O O . ILE A 1 82 ? 4.741 -12.389 -6.338 1.00 88.31 82 ILE A O 1
ATOM 604 N N . ALA A 1 83 ? 3.144 -12.941 -4.861 1.00 89.12 83 ALA A N 1
ATOM 605 C CA . ALA A 1 83 ? 2.661 -14.089 -5.623 1.00 89.12 83 ALA A CA 1
ATOM 606 C C . ALA A 1 83 ? 2.167 -13.680 -7.022 1.00 89.12 83 ALA A C 1
ATOM 608 O O . ALA A 1 83 ? 2.551 -14.297 -8.01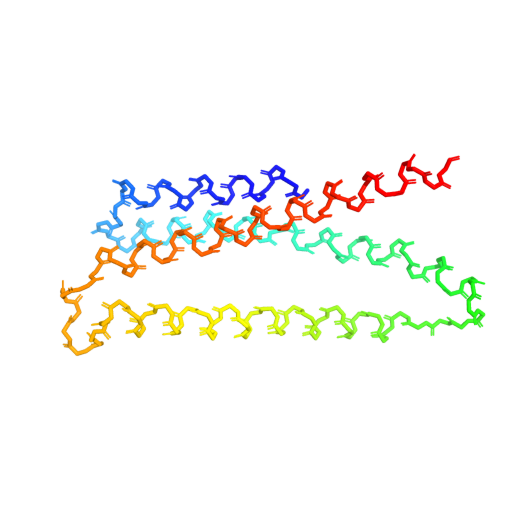4 1.00 89.12 83 ALA A O 1
ATOM 609 N N . VAL A 1 84 ? 1.377 -12.605 -7.112 1.00 88.69 84 VAL A N 1
ATOM 610 C CA . VAL A 1 84 ? 0.894 -12.064 -8.393 1.00 88.69 84 VAL A CA 1
ATOM 611 C C . VAL A 1 84 ? 2.055 -11.585 -9.267 1.00 88.69 84 VAL A C 1
ATOM 613 O O . VAL A 1 84 ? 2.059 -11.880 -10.459 1.00 88.69 84 VAL A O 1
ATOM 616 N N . SER A 1 85 ? 3.066 -10.924 -8.693 1.00 86.12 85 SER A N 1
ATOM 617 C CA . SER A 1 85 ? 4.263 -10.509 -9.434 1.00 86.12 85 SER A CA 1
ATOM 618 C C . SER A 1 85 ? 5.005 -11.687 -10.053 1.00 86.12 85 SER A C 1
ATOM 620 O O . SER A 1 85 ? 5.359 -11.626 -11.226 1.00 86.12 85 SER A O 1
ATOM 622 N N . TYR A 1 86 ? 5.227 -12.769 -9.302 1.00 85.75 86 TYR A N 1
ATOM 623 C CA . TYR A 1 86 ? 5.920 -13.941 -9.839 1.00 85.75 86 TYR A CA 1
ATOM 624 C C . TYR A 1 86 ? 5.120 -14.648 -10.932 1.00 85.75 86 TYR A C 1
ATOM 626 O O . TYR A 1 86 ? 5.700 -15.028 -11.944 1.00 85.75 86 TYR A O 1
ATOM 634 N N . LEU A 1 87 ? 3.799 -14.767 -10.774 1.00 87.69 87 LEU A N 1
ATOM 635 C CA . LEU A 1 87 ? 2.936 -15.310 -11.826 1.00 87.69 87 LEU A CA 1
ATOM 636 C C . LEU A 1 87 ? 2.966 -14.441 -13.092 1.00 87.69 87 LEU A C 1
ATOM 638 O O . LEU A 1 87 ? 3.024 -14.967 -14.198 1.00 87.69 87 LEU A O 1
ATOM 642 N N . ALA A 1 88 ? 2.966 -13.114 -12.941 1.00 85.50 88 ALA A N 1
ATOM 643 C CA . ALA A 1 88 ? 3.081 -12.196 -14.070 1.00 85.50 88 ALA A CA 1
ATOM 644 C C . ALA A 1 88 ? 4.442 -12.316 -14.775 1.00 85.50 88 ALA A C 1
ATOM 646 O O . ALA A 1 88 ? 4.495 -12.297 -16.000 1.00 85.50 88 ALA A O 1
ATOM 647 N N . LEU A 1 89 ? 5.534 -12.480 -14.024 1.00 83.44 89 LEU A N 1
ATOM 648 C CA . LEU A 1 89 ? 6.873 -12.672 -14.590 1.00 83.44 89 LEU A CA 1
ATOM 649 C C . LEU A 1 89 ? 6.997 -13.990 -15.368 1.00 83.44 89 LEU A C 1
ATOM 651 O O . LEU A 1 89 ? 7.605 -14.001 -16.438 1.00 83.44 89 LEU A O 1
ATOM 655 N N . ASP A 1 90 ? 6.399 -15.069 -14.859 1.00 83.00 90 ASP A N 1
ATOM 656 C CA . ASP A 1 90 ? 6.366 -16.374 -15.531 1.00 83.00 90 ASP A CA 1
ATOM 657 C C . ASP A 1 90 ? 5.585 -16.305 -16.854 1.00 83.00 90 ASP A C 1
ATOM 659 O O . ASP A 1 90 ? 6.060 -16.768 -17.890 1.00 83.00 90 ASP A O 1
ATOM 663 N N . LEU A 1 91 ? 4.439 -15.610 -16.863 1.00 81.62 91 LEU A N 1
ATOM 664 C CA . LEU A 1 91 ? 3.631 -15.387 -18.070 1.00 81.62 91 LEU A CA 1
ATOM 665 C C . LEU A 1 91 ? 4.375 -14.624 -19.173 1.00 81.62 91 LEU A C 1
ATOM 667 O O . LEU A 1 91 ? 4.116 -14.853 -20.353 1.00 81.62 91 LEU A O 1
ATOM 671 N N . VAL A 1 92 ? 5.285 -13.720 -18.804 1.00 78.75 92 VAL A N 1
ATOM 672 C CA . VAL A 1 92 ? 6.086 -12.951 -19.769 1.00 78.75 92 VAL A CA 1
ATOM 673 C C . VAL A 1 92 ? 7.396 -13.670 -20.139 1.00 78.75 92 VAL A C 1
ATOM 675 O O . VAL A 1 92 ? 8.178 -13.177 -20.950 1.00 78.75 92 VAL A O 1
ATOM 678 N N . GLY A 1 93 ? 7.636 -14.869 -19.598 1.00 73.75 93 GLY A N 1
ATOM 679 C CA . GLY A 1 93 ? 8.810 -15.678 -19.926 1.00 73.75 93 GLY A CA 1
ATOM 680 C C . GLY A 1 93 ? 10.120 -15.069 -19.425 1.00 73.75 93 GLY A C 1
ATOM 681 O O . GLY A 1 93 ? 11.155 -15.209 -20.078 1.00 73.75 93 GLY A O 1
ATOM 682 N N . PHE A 1 94 ? 10.085 -14.361 -18.290 1.00 75.81 94 PHE A N 1
ATOM 683 C CA . PHE A 1 94 ? 11.281 -13.771 -17.695 1.00 75.81 94 PHE A CA 1
ATOM 684 C C . PHE A 1 94 ? 12.282 -14.862 -17.276 1.00 75.81 94 PHE A C 1
ATOM 686 O O . PHE A 1 94 ? 12.025 -15.630 -16.350 1.00 75.81 94 PHE A O 1
ATOM 693 N N . ASP A 1 95 ? 13.453 -14.895 -17.920 1.00 75.56 95 ASP A N 1
ATOM 694 C CA . ASP A 1 95 ? 14.573 -15.752 -17.520 1.00 75.56 95 ASP A CA 1
ATOM 695 C C . ASP A 1 95 ? 15.528 -14.981 -16.584 1.00 75.56 95 ASP A C 1
ATOM 697 O O . ASP A 1 95 ? 16.263 -14.100 -17.047 1.00 75.56 95 ASP A O 1
ATOM 701 N N . PRO A 1 96 ? 15.596 -15.317 -15.280 1.00 69.38 96 PRO A N 1
ATOM 702 C CA . PRO A 1 96 ? 16.487 -14.647 -14.334 1.00 69.38 96 PRO A CA 1
ATOM 703 C C . PRO A 1 96 ? 17.977 -14.828 -14.667 1.00 69.38 96 PRO A C 1
ATOM 705 O O . PRO A 1 96 ? 18.804 -14.074 -14.154 1.00 69.38 96 PRO A O 1
ATOM 708 N N . LYS A 1 97 ? 18.342 -15.809 -15.508 1.00 72.38 97 LYS A N 1
ATOM 709 C CA . LYS A 1 97 ? 19.727 -16.038 -15.950 1.00 72.38 97 LYS A CA 1
ATOM 710 C C . LYS A 1 97 ? 20.115 -15.170 -17.150 1.00 72.38 97 LYS A C 1
ATOM 712 O O . LYS A 1 97 ? 21.297 -14.877 -17.310 1.00 72.38 97 LYS A O 1
ATOM 717 N N . ASN A 1 98 ? 19.142 -14.715 -17.943 1.00 67.69 98 ASN A N 1
ATOM 718 C CA . ASN A 1 98 ? 19.328 -13.824 -19.090 1.00 67.69 98 ASN A CA 1
ATOM 719 C C . ASN A 1 98 ? 18.643 -12.472 -18.840 1.00 67.69 98 ASN A C 1
ATOM 721 O O . ASN A 1 98 ? 17.639 -12.124 -19.461 1.00 67.69 98 ASN A O 1
ATOM 725 N N . GLY A 1 99 ? 19.223 -11.674 -17.938 1.00 59.75 99 GLY A N 1
ATOM 726 C CA . GLY A 1 99 ? 18.631 -10.420 -17.451 1.00 59.75 99 GLY A CA 1
ATOM 727 C C . GLY A 1 99 ? 18.381 -9.326 -18.503 1.00 59.75 99 GLY A C 1
ATOM 728 O O . GLY A 1 99 ? 17.673 -8.364 -18.219 1.00 59.75 99 GLY A O 1
ATOM 729 N N . THR A 1 100 ? 18.917 -9.452 -19.719 1.00 61.62 100 THR A N 1
ATOM 730 C CA . THR A 1 100 ? 18.675 -8.503 -20.819 1.00 61.62 100 THR A CA 1
ATOM 731 C C . THR A 1 100 ? 17.405 -8.809 -21.613 1.00 61.62 100 THR A C 1
ATOM 733 O O . THR A 1 100 ? 16.837 -7.893 -22.205 1.00 61.62 100 THR A O 1
ATOM 736 N N . ALA A 1 101 ? 16.927 -10.059 -21.618 1.00 55.78 101 ALA A N 1
ATOM 737 C CA . ALA A 1 101 ? 15.882 -10.511 -22.540 1.00 55.78 101 ALA A CA 1
ATOM 738 C C . ALA A 1 101 ? 14.460 -10.027 -22.186 1.00 55.78 101 ALA A C 1
ATOM 740 O O . ALA A 1 101 ? 13.557 -10.163 -23.003 1.00 55.78 101 ALA A O 1
ATOM 741 N N . ALA A 1 102 ? 14.247 -9.423 -21.012 1.00 63.69 102 ALA A N 1
ATOM 742 C CA . ALA A 1 102 ? 12.910 -9.019 -20.560 1.00 63.69 102 ALA A CA 1
ATOM 743 C C . ALA A 1 102 ? 12.895 -7.769 -19.653 1.00 63.69 102 ALA A C 1
ATOM 745 O O . ALA A 1 102 ? 11.910 -7.514 -18.963 1.00 63.69 102 ALA A O 1
ATOM 746 N N . ALA A 1 103 ? 13.954 -6.949 -19.664 1.00 69.25 103 ALA A N 1
ATOM 747 C CA . ALA A 1 103 ? 14.071 -5.774 -18.786 1.00 69.25 103 ALA A CA 1
ATOM 748 C C . ALA A 1 103 ? 12.883 -4.796 -18.913 1.00 69.25 103 ALA A C 1
ATOM 750 O O . ALA A 1 103 ? 12.373 -4.299 -17.909 1.00 69.25 103 ALA A O 1
ATOM 751 N N . ARG A 1 104 ? 12.390 -4.583 -20.141 1.00 72.19 104 ARG A N 1
ATOM 752 C CA . ARG A 1 104 ? 11.220 -3.734 -20.414 1.00 72.19 104 ARG A CA 1
ATOM 753 C C . ARG A 1 104 ? 9.942 -4.277 -19.773 1.00 72.19 104 ARG A C 1
ATOM 755 O O . ARG A 1 104 ? 9.183 -3.514 -19.186 1.00 72.19 104 ARG A O 1
ATOM 762 N N . GLU A 1 105 ? 9.715 -5.580 -19.874 1.00 74.88 105 GLU A N 1
ATOM 763 C CA . GLU A 1 105 ? 8.505 -6.233 -19.371 1.00 74.88 105 GLU A CA 1
ATOM 764 C C . GLU A 1 105 ? 8.474 -6.277 -17.842 1.00 74.88 105 GLU A C 1
ATOM 766 O O . GLU A 1 105 ? 7.451 -5.993 -17.220 1.00 74.88 105 GLU A O 1
ATOM 771 N N . VAL A 1 106 ? 9.628 -6.523 -17.218 1.00 77.19 106 VAL A N 1
ATOM 772 C CA . VAL A 1 106 ? 9.787 -6.423 -15.760 1.00 77.19 106 VAL A CA 1
ATOM 773 C C . VAL A 1 106 ? 9.474 -5.007 -15.278 1.00 77.19 106 VAL A C 1
ATOM 775 O O . VAL A 1 106 ? 8.770 -4.834 -14.283 1.00 77.19 106 VAL A O 1
ATOM 778 N N . HIS A 1 107 ? 9.954 -3.985 -15.994 1.00 74.88 107 HIS A N 1
ATOM 779 C CA . HIS A 1 107 ? 9.674 -2.589 -15.657 1.00 74.88 107 HIS A CA 1
ATOM 780 C C . HIS A 1 107 ? 8.179 -2.257 -15.829 1.00 74.88 107 HIS A C 1
ATOM 782 O O . HIS A 1 107 ? 7.589 -1.583 -14.982 1.00 74.88 107 HIS A O 1
ATOM 788 N N . LEU A 1 108 ? 7.526 -2.782 -16.871 1.00 77.38 108 LEU A N 1
ATOM 789 C CA . LEU A 1 108 ? 6.081 -2.633 -17.058 1.00 77.38 108 LEU A CA 1
ATOM 790 C C . LEU A 1 108 ? 5.290 -3.263 -15.908 1.00 77.38 108 LEU A C 1
ATOM 792 O O . LEU A 1 108 ? 4.405 -2.606 -15.362 1.00 77.38 108 LEU A O 1
ATOM 796 N N . ILE A 1 109 ? 5.632 -4.483 -15.485 1.00 81.88 109 ILE A N 1
ATOM 797 C CA . ILE A 1 109 ? 4.995 -5.139 -14.331 1.00 81.88 109 ILE A CA 1
ATOM 798 C C . ILE A 1 109 ? 5.216 -4.314 -13.056 1.00 81.88 109 ILE A C 1
ATOM 800 O O . ILE A 1 109 ? 4.268 -4.085 -12.301 1.00 81.88 109 ILE A O 1
ATOM 804 N N . PHE A 1 110 ? 6.436 -3.808 -12.848 1.00 78.06 110 PHE A N 1
ATOM 805 C CA . PHE A 1 110 ? 6.792 -2.985 -11.691 1.00 78.06 110 PHE A CA 1
ATOM 806 C C . PHE A 1 110 ? 5.934 -1.718 -11.570 1.00 78.06 110 PHE A C 1
ATOM 808 O O . PHE A 1 110 ? 5.516 -1.367 -10.467 1.00 78.06 110 PHE A O 1
ATOM 815 N N . ALA A 1 111 ? 5.635 -1.044 -12.684 1.00 79.19 111 ALA A N 1
ATOM 816 C CA . ALA A 1 111 ? 4.822 0.169 -12.663 1.00 79.19 111 ALA A CA 1
ATOM 817 C C . ALA A 1 111 ? 3.312 -0.116 -12.689 1.00 79.19 111 ALA A C 1
ATOM 819 O O . ALA A 1 111 ? 2.552 0.511 -11.954 1.00 79.19 111 ALA A O 1
ATOM 820 N N . LEU A 1 112 ? 2.859 -1.063 -13.517 1.00 81.12 112 LEU A N 1
ATOM 821 C CA . LEU A 1 112 ? 1.432 -1.309 -13.731 1.00 81.12 112 LEU A CA 1
ATOM 822 C C . LEU A 1 112 ? 0.777 -2.006 -12.541 1.00 81.12 112 LEU A C 1
ATOM 824 O O . LEU A 1 112 ? -0.343 -1.649 -12.176 1.00 81.12 112 LEU A O 1
ATOM 828 N N . GLN A 1 113 ? 1.449 -2.971 -11.910 1.00 82.44 113 GLN A N 1
ATOM 829 C CA . GLN A 1 113 ? 0.839 -3.759 -10.837 1.00 82.44 113 GLN A CA 1
ATOM 830 C C . GLN A 1 113 ? 0.393 -2.892 -9.638 1.00 82.44 113 GLN A C 1
ATOM 832 O O . GLN A 1 113 ? -0.765 -3.019 -9.211 1.00 82.44 113 GLN A O 1
ATOM 837 N N . PRO A 1 114 ? 1.225 -1.983 -9.088 1.00 80.88 114 PRO A N 1
ATOM 838 C CA . PRO A 1 114 ? 0.782 -1.103 -8.010 1.00 80.88 114 PRO A CA 1
ATOM 839 C C . PRO A 1 114 ? -0.299 -0.120 -8.472 1.00 80.88 114 PRO A C 1
ATOM 841 O O . PRO A 1 114 ? -1.238 0.140 -7.721 1.00 80.88 114 PRO A O 1
ATOM 844 N N . THR A 1 115 ? -0.217 0.396 -9.704 1.00 81.88 115 THR A N 1
ATOM 845 C CA . THR A 1 115 ? -1.225 1.316 -10.254 1.00 81.88 115 THR A CA 1
ATOM 846 C C . THR A 1 115 ? -2.596 0.656 -10.370 1.00 81.88 115 THR A C 1
ATOM 848 O O . THR A 1 115 ? -3.586 1.221 -9.904 1.00 81.88 115 THR A O 1
ATOM 851 N N . VAL A 1 116 ? -2.669 -0.565 -10.907 1.00 86.06 116 VAL A N 1
ATOM 852 C CA . VAL A 1 116 ? -3.920 -1.338 -10.979 1.00 86.06 116 VAL A CA 1
ATOM 853 C C . VAL A 1 116 ? -4.473 -1.592 -9.577 1.00 86.06 116 VAL A C 1
ATOM 855 O O . VAL A 1 116 ? -5.663 -1.391 -9.341 1.00 86.06 116 VAL A O 1
ATOM 858 N N . SER A 1 117 ? -3.611 -1.947 -8.621 1.00 84.25 117 SER A N 1
ATOM 859 C CA . SER A 1 117 ? -4.017 -2.177 -7.228 1.00 84.25 117 SER A CA 1
ATOM 860 C C . SER A 1 117 ? -4.643 -0.926 -6.593 1.00 84.25 117 SER A C 1
ATOM 862 O O . SER A 1 117 ? -5.675 -1.012 -5.923 1.00 84.25 117 SER A O 1
ATOM 864 N N . TRP A 1 118 ? -4.070 0.255 -6.846 1.00 82.19 118 TRP A N 1
ATOM 865 C CA . TRP A 1 118 ? -4.633 1.528 -6.389 1.00 82.19 118 TRP A CA 1
ATOM 866 C C . TRP A 1 118 ? -5.958 1.871 -7.071 1.00 82.19 118 TRP A C 1
ATOM 868 O O . TRP A 1 118 ? -6.876 2.331 -6.393 1.00 82.19 118 TRP A O 1
ATOM 878 N N . ILE A 1 119 ? -6.092 1.623 -8.376 1.00 84.50 119 ILE A N 1
ATOM 879 C CA . ILE A 1 119 ? -7.346 1.848 -9.111 1.00 84.50 119 ILE A CA 1
ATOM 880 C C . ILE A 1 119 ? -8.467 0.977 -8.537 1.00 84.50 119 ILE A C 1
ATOM 882 O O . ILE A 1 119 ? -9.554 1.485 -8.259 1.00 84.50 119 ILE A O 1
ATOM 886 N N . VAL A 1 120 ? -8.193 -0.309 -8.296 1.00 87.19 120 VAL A N 1
ATOM 887 C CA . VAL A 1 120 ? -9.156 -1.234 -7.679 1.00 87.19 120 VAL A CA 1
ATOM 888 C C . VAL A 1 120 ? -9.559 -0.739 -6.290 1.00 87.19 120 VAL A C 1
ATOM 890 O O . VAL A 1 120 ? -10.750 -0.650 -5.999 1.00 87.19 120 VAL A O 1
ATOM 893 N N . MET A 1 121 ? -8.594 -0.341 -5.454 1.00 83.88 121 MET A N 1
ATOM 894 C CA . MET A 1 121 ? -8.865 0.211 -4.122 1.00 83.88 121 MET A CA 1
ATOM 895 C C . MET A 1 121 ? -9.768 1.452 -4.183 1.00 83.88 121 MET A C 1
ATOM 897 O O . MET A 1 121 ? -10.749 1.542 -3.447 1.00 83.88 121 MET A O 1
ATOM 901 N N . VAL A 1 122 ? -9.468 2.409 -5.068 1.00 84.94 122 VAL A N 1
ATOM 902 C CA . VAL A 1 122 ? -10.291 3.616 -5.252 1.00 84.94 122 VAL A CA 1
ATOM 903 C C . VAL A 1 122 ? -11.701 3.242 -5.709 1.00 84.94 122 VAL A C 1
ATOM 905 O O . VAL A 1 122 ? -12.671 3.754 -5.155 1.00 84.94 122 VAL A O 1
ATOM 908 N N . GLY A 1 123 ? -11.831 2.316 -6.662 1.00 87.19 123 GLY A N 1
ATOM 909 C CA . GLY A 1 123 ? -13.124 1.816 -7.129 1.00 87.19 123 GLY A CA 1
ATOM 910 C C . GLY A 1 123 ? -13.964 1.203 -6.006 1.00 87.19 123 GLY A C 1
ATOM 911 O O . GLY A 1 123 ? -15.139 1.543 -5.868 1.00 87.19 123 GLY A O 1
ATOM 912 N N . LEU A 1 124 ? -13.354 0.370 -5.158 1.00 87.38 124 LEU A N 1
ATOM 913 C CA . LEU A 1 124 ? -14.015 -0.233 -3.996 1.00 87.38 124 LEU A CA 1
ATOM 914 C C . LEU A 1 124 ? -14.461 0.821 -2.975 1.00 87.38 124 LEU A C 1
ATOM 916 O O . LEU A 1 124 ? -15.587 0.760 -2.486 1.00 87.38 124 LEU A O 1
ATOM 920 N N . LEU A 1 125 ? -13.620 1.818 -2.684 1.00 85.19 125 LEU A N 1
ATOM 921 C CA . LEU A 1 125 ? -13.972 2.907 -1.765 1.00 85.19 125 LEU A CA 1
ATOM 922 C C . LEU A 1 125 ? -15.142 3.746 -2.291 1.00 85.19 125 LEU A C 1
ATOM 924 O O . LEU A 1 125 ? -16.059 4.068 -1.535 1.00 85.19 125 LEU A O 1
ATOM 928 N N . LEU A 1 126 ? -15.135 4.077 -3.586 1.00 89.25 126 LEU A N 1
ATOM 929 C CA . LEU A 1 126 ? -16.235 4.799 -4.225 1.00 89.25 126 LEU A CA 1
ATOM 930 C C . LEU A 1 126 ? -17.523 3.975 -4.211 1.00 89.25 126 LEU A C 1
ATOM 932 O O . LEU A 1 126 ? -18.596 4.518 -3.951 1.00 89.25 126 LEU A O 1
ATOM 936 N N . TRP A 1 127 ? -17.431 2.669 -4.461 1.00 90.25 127 TRP A N 1
ATOM 937 C CA . TRP A 1 127 ? -18.583 1.776 -4.400 1.00 90.25 127 TRP A CA 1
ATOM 938 C C . TRP A 1 127 ? -19.174 1.706 -2.987 1.00 90.25 127 TRP A C 1
ATOM 940 O O . TRP A 1 127 ? -20.373 1.935 -2.825 1.00 90.25 127 TRP A O 1
ATOM 950 N N . MET A 1 128 ? -18.338 1.522 -1.963 1.00 87.88 128 MET A N 1
ATOM 951 C CA . MET A 1 128 ? -18.770 1.480 -0.564 1.00 87.88 128 MET A CA 1
ATOM 952 C C . MET A 1 128 ? -19.425 2.797 -0.123 1.00 87.88 128 MET A C 1
ATOM 954 O O . MET A 1 128 ? -20.477 2.790 0.515 1.00 87.88 128 MET A O 1
ATOM 958 N N . HIS A 1 129 ? -18.864 3.942 -0.527 1.00 86.94 129 HIS A N 1
ATOM 959 C CA . HIS A 1 129 ? -19.466 5.251 -0.262 1.00 86.94 129 HIS A CA 1
ATOM 960 C C . HIS A 1 129 ? -20.857 5.388 -0.904 1.00 86.94 129 HIS A C 1
ATOM 962 O O . HIS A 1 129 ? -21.782 5.915 -0.289 1.00 86.94 129 HIS A O 1
ATOM 968 N N . ARG A 1 130 ? -21.036 4.882 -2.134 1.00 87.94 130 ARG A N 1
ATOM 969 C CA . ARG A 1 130 ? -22.338 4.886 -2.824 1.00 87.94 130 ARG A CA 1
ATOM 970 C C . ARG A 1 130 ? -23.371 3.978 -2.162 1.00 87.94 130 ARG A C 1
ATOM 972 O O . ARG A 1 130 ? -24.563 4.229 -2.307 1.00 87.94 130 ARG A O 1
ATOM 979 N N . GLU A 1 131 ? -22.961 2.901 -1.504 1.00 88.12 131 GLU A N 1
ATOM 980 C CA . GLU A 1 131 ? -23.883 2.032 -0.764 1.00 88.12 131 GLU A CA 1
ATOM 981 C C . GLU A 1 131 ? -24.307 2.643 0.564 1.00 88.12 131 GLU A C 1
ATOM 983 O O . GLU A 1 131 ? -25.499 2.675 0.854 1.00 88.12 131 GLU A O 1
ATOM 988 N N . LEU A 1 132 ? -23.367 3.227 1.307 1.00 80.75 132 LEU A N 1
ATOM 989 C CA . LEU A 1 132 ? -23.671 3.940 2.549 1.00 80.75 132 LEU A CA 1
ATOM 990 C C . LEU A 1 132 ? -24.631 5.112 2.312 1.00 80.75 132 LEU A C 1
ATOM 992 O O . LEU A 1 132 ? -25.611 5.244 3.035 1.00 80.75 132 LEU A O 1
ATOM 996 N N . ALA A 1 133 ? -24.414 5.896 1.251 1.00 81.75 133 ALA A N 1
ATOM 997 C CA . ALA A 1 133 ? -25.298 7.006 0.883 1.00 81.75 133 ALA A CA 1
ATOM 998 C C . ALA A 1 133 ? -26.706 6.570 0.428 1.00 81.75 133 ALA A C 1
ATOM 1000 O O . ALA A 1 133 ? -27.605 7.399 0.365 1.00 81.75 133 ALA A O 1
ATOM 1001 N N . ARG A 1 134 ? -26.904 5.293 0.067 1.00 79.56 134 ARG A N 1
ATOM 1002 C CA . ARG A 1 134 ? -28.226 4.736 -0.274 1.00 79.56 134 ARG A CA 1
ATOM 1003 C C . ARG A 1 134 ? -28.967 4.173 0.941 1.00 79.56 134 ARG A C 1
ATOM 1005 O O . ARG A 1 134 ? -30.165 3.937 0.842 1.00 79.56 134 ARG A O 1
ATOM 1012 N N . ALA A 1 135 ? -28.257 3.908 2.037 1.00 72.06 135 ALA A N 1
ATOM 1013 C CA . ALA A 1 135 ? -28.800 3.311 3.255 1.00 72.06 135 ALA A CA 1
ATOM 1014 C C . ALA A 1 135 ? -29.178 4.346 4.336 1.00 72.06 135 ALA A C 1
ATOM 1016 O O . ALA A 1 135 ? -29.780 3.966 5.340 1.00 72.06 135 ALA A O 1
ATOM 1017 N N . SER A 1 136 ? -28.806 5.617 4.142 1.00 57.69 136 SER A N 1
ATOM 1018 C CA . SER A 1 136 ? -29.189 6.784 4.955 1.00 57.69 136 SER A CA 1
ATOM 1019 C C . SER A 1 136 ? -30.390 7.510 4.368 1.00 57.69 136 SER A C 1
ATOM 1021 O O . SER A 1 136 ? -31.271 7.911 5.154 1.00 57.69 136 SER A O 1
#